Protein AF-A0A662Q0G0-F1 (afdb_monomer_lite)

Sequence (148 aa):
MLLGFPYGEKRLELELEGVEVLEAQEMPVVERVEEELMESLERPISSPSFGKLVKDSRNVLLIVPDNTRAFPARQVIPSLLRKIERENPRAEVRILVATGLHVEVSRRELEEILGKDVVENYEVINHRASDESQILKLGRRTSYGTPI

Radius of gyration: 20.2 Å; chains: 1; bounding box: 45×38×60 Å

Foldseek 3Di:
DWDWDDDPPGTDIDDDPPDDDDDDDDDDDDPQVLVVLVVDQCVDDPDDRPLVVLQPAQEAEAEDEAPVDPDQQCNRVVSVVVVSCVSHVNHQYAYEHCQPQHDWQDLVRCCVRNNPVCSVPHHYHYDDPPPCVNDDFPQDADPVGHTD

Structure (mmCIF, N/CA/C/O backbone):
data_AF-A0A662Q0G0-F1
#
_entry.id   AF-A0A662Q0G0-F1
#
loop_
_atom_site.group_PDB
_atom_site.id
_atom_site.type_symbol
_atom_site.label_atom_id
_atom_site.label_alt_id
_atom_site.label_comp_id
_atom_site.label_asym_id
_atom_site.label_entity_id
_atom_site.label_seq_id
_atom_site.pdbx_PDB_ins_code
_atom_site.Cartn_x
_atom_site.Cartn_y
_atom_site.Cartn_z
_atom_site.occupancy
_atom_site.B_iso_or_equiv
_atom_site.auth_seq_id
_atom_site.auth_comp_id
_atom_site.auth_asym_id
_atom_site.auth_atom_id
_atom_site.pdbx_PDB_model_num
ATOM 1 N N . MET A 1 1 ? 19.240 3.719 -34.572 1.00 87.75 1 MET A N 1
ATOM 2 C CA . MET A 1 1 ? 18.970 4.444 -33.308 1.00 87.75 1 MET A CA 1
ATOM 3 C C . MET A 1 1 ? 19.280 3.521 -32.142 1.00 87.75 1 MET A C 1
ATOM 5 O O . MET A 1 1 ? 18.910 2.356 -32.210 1.00 87.75 1 MET A O 1
ATOM 9 N N . LEU A 1 2 ? 19.974 4.009 -31.113 1.00 92.88 2 LEU A N 1
ATOM 10 C CA . LEU A 1 2 ? 20.259 3.222 -29.912 1.00 92.88 2 LEU A CA 1
ATOM 11 C C . LEU A 1 2 ? 19.097 3.368 -28.920 1.00 92.88 2 LEU A C 1
ATOM 13 O O . LEU A 1 2 ? 18.737 4.490 -28.568 1.00 92.88 2 LEU A O 1
ATOM 17 N N . LEU A 1 3 ? 18.504 2.252 -28.495 1.00 93.94 3 LEU A N 1
ATOM 18 C CA . LEU A 1 3 ? 17.353 2.205 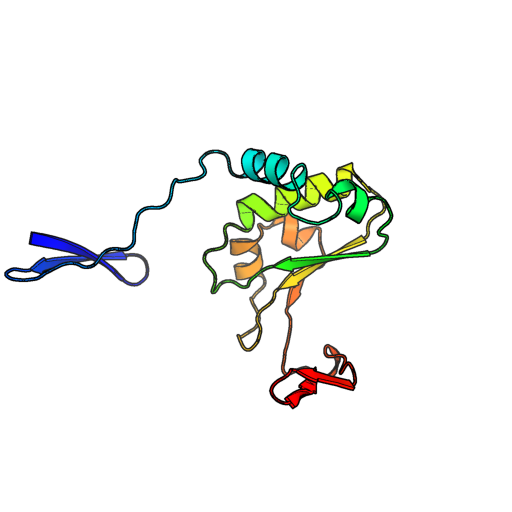-27.589 1.00 93.94 3 LEU A CA 1
ATOM 19 C C . LEU A 1 3 ? 17.656 1.344 -26.363 1.00 93.94 3 LEU A C 1
ATOM 21 O O . LEU A 1 3 ? 18.212 0.256 -26.488 1.00 93.94 3 LEU A O 1
ATOM 25 N N . GLY A 1 4 ? 17.265 1.829 -25.181 1.00 93.50 4 GLY A N 1
ATOM 26 C CA . GLY A 1 4 ? 17.505 1.157 -23.904 1.00 93.50 4 GLY A CA 1
ATOM 27 C C . GLY A 1 4 ? 16.234 0.560 -23.299 1.00 93.50 4 GLY A C 1
ATOM 28 O O . GLY A 1 4 ? 15.336 1.303 -22.905 1.00 93.50 4 GLY A O 1
ATOM 29 N N . PHE A 1 5 ? 16.200 -0.756 -23.108 1.00 93.38 5 PHE A N 1
ATOM 30 C CA . PHE A 1 5 ? 15.050 -1.503 -22.587 1.00 93.38 5 PHE A CA 1
ATOM 31 C C . PHE A 1 5 ? 15.288 -1.980 -21.149 1.00 93.38 5 PHE A C 1
ATOM 33 O O . PHE A 1 5 ? 16.354 -2.537 -20.884 1.00 93.38 5 PHE A O 1
ATOM 40 N N . PRO A 1 6 ? 14.329 -1.819 -20.217 1.00 93.12 6 PRO A N 1
ATOM 41 C CA . PRO A 1 6 ? 14.410 -2.448 -18.899 1.00 93.12 6 PRO A CA 1
ATOM 42 C C . PRO A 1 6 ? 14.509 -3.977 -19.019 1.00 93.12 6 PRO A C 1
ATOM 44 O O . PRO A 1 6 ? 13.717 -4.597 -19.727 1.00 93.12 6 PRO A O 1
ATOM 47 N N . TYR A 1 7 ? 15.470 -4.590 -18.326 1.00 95.19 7 TYR A N 1
ATOM 48 C CA . TYR A 1 7 ? 15.679 -6.038 -18.326 1.00 95.19 7 TYR A CA 1
ATOM 49 C C . TYR A 1 7 ? 16.239 -6.515 -16.981 1.00 95.19 7 TYR A C 1
ATOM 51 O O . TYR A 1 7 ? 17.434 -6.384 -16.695 1.00 95.19 7 TYR A O 1
ATOM 59 N N . GLY A 1 8 ? 15.364 -7.077 -16.143 1.00 92.50 8 GLY A N 1
ATOM 60 C CA . GLY A 1 8 ? 15.696 -7.384 -14.752 1.00 92.50 8 GLY A CA 1
ATOM 61 C C . GLY A 1 8 ? 16.144 -6.118 -14.019 1.00 92.50 8 GLY A C 1
ATOM 62 O O . GLY A 1 8 ? 15.468 -5.097 -14.072 1.00 92.50 8 GLY A O 1
ATOM 63 N N . GLU A 1 9 ? 17.317 -6.170 -13.392 1.00 90.25 9 GLU A N 1
ATOM 64 C CA . GLU A 1 9 ? 17.934 -5.021 -12.707 1.00 90.25 9 GLU A CA 1
ATOM 65 C C . GLU A 1 9 ? 18.819 -4.158 -13.628 1.00 90.25 9 GLU A C 1
ATOM 67 O O . GLU A 1 9 ? 19.518 -3.256 -13.168 1.00 90.25 9 GLU A O 1
ATOM 72 N N . LYS A 1 10 ? 18.848 -4.447 -14.934 1.00 95.50 10 LYS A N 1
ATOM 73 C CA . LYS A 1 10 ? 19.711 -3.774 -15.915 1.00 95.50 10 LYS A CA 1
ATOM 74 C C . LYS A 1 10 ? 18.886 -3.140 -17.030 1.00 95.50 10 LYS A C 1
ATOM 76 O O . LYS A 1 10 ? 17.665 -3.276 -17.096 1.00 95.50 10 LYS A O 1
ATOM 81 N N . ARG A 1 11 ? 19.580 -2.457 -17.940 1.00 96.31 11 ARG A N 1
ATOM 82 C CA . ARG A 1 11 ? 19.038 -2.075 -19.243 1.00 96.31 11 ARG A CA 1
ATOM 83 C C . ARG A 1 11 ? 19.800 -2.797 -20.346 1.00 96.31 11 ARG A C 1
ATOM 85 O O . ARG A 1 11 ? 21.016 -2.947 -20.252 1.00 96.31 11 ARG A O 1
ATOM 92 N N . LEU A 1 12 ? 19.079 -3.260 -21.359 1.00 96.44 12 LEU A N 1
ATOM 93 C CA . LEU A 1 12 ? 19.655 -3.753 -22.605 1.00 96.44 12 LEU A CA 1
ATOM 94 C C . LEU A 1 12 ? 19.634 -2.625 -23.624 1.00 96.44 12 LEU A C 1
ATOM 96 O O . LEU A 1 12 ? 18.585 -2.029 -23.855 1.00 96.44 12 LEU A O 1
ATOM 100 N N . GLU A 1 13 ? 20.778 -2.352 -24.231 1.00 96.81 13 GLU A N 1
ATOM 101 C CA . GLU A 1 13 ? 20.900 -1.366 -25.297 1.00 96.81 13 GLU A CA 1
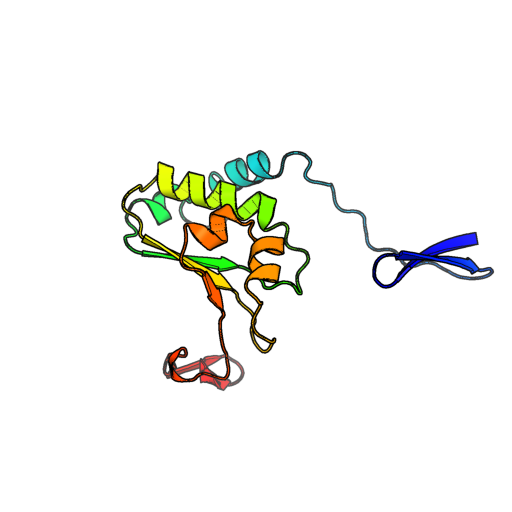ATOM 102 C C . GLU A 1 13 ? 20.925 -2.087 -26.644 1.00 96.81 13 GLU A C 1
ATOM 104 O O . GLU A 1 13 ? 21.702 -3.023 -26.839 1.00 96.81 13 GLU A O 1
ATOM 109 N N . LEU A 1 14 ? 20.045 -1.681 -27.557 1.00 95.44 14 LEU A N 1
ATOM 110 C CA . LEU A 1 14 ? 19.916 -2.261 -28.891 1.00 95.44 14 LEU A CA 1
ATOM 111 C C . LEU A 1 14 ? 19.986 -1.158 -29.939 1.00 95.44 14 LEU A C 1
ATOM 113 O O . LEU A 1 14 ? 19.304 -0.139 -29.830 1.00 95.44 14 LEU A O 1
ATOM 117 N N . GLU A 1 15 ? 20.786 -1.380 -30.975 1.00 96.06 15 GLU A N 1
ATOM 118 C CA . GLU A 1 15 ? 20.810 -0.524 -32.153 1.00 96.06 15 GLU A CA 1
ATOM 119 C C . GLU A 1 15 ? 19.805 -1.050 -33.181 1.00 96.06 15 GLU A C 1
ATOM 121 O O . GLU A 1 15 ? 19.934 -2.169 -33.674 1.00 96.06 15 GLU A O 1
ATOM 126 N N . LEU A 1 16 ? 18.768 -0.258 -33.461 1.00 94.88 16 LEU A N 1
ATOM 127 C CA . LEU A 1 16 ? 17.669 -0.623 -34.358 1.00 94.88 16 LEU A CA 1
ATOM 128 C C . LEU A 1 16 ? 17.522 0.399 -35.489 1.00 94.88 16 LEU A C 1
ATOM 130 O O . LEU A 1 16 ? 17.687 1.603 -35.281 1.00 94.88 16 LEU A O 1
ATOM 134 N N . GLU A 1 17 ? 17.172 -0.066 -36.684 1.00 95.44 17 GLU A N 1
ATOM 135 C CA . GLU A 1 17 ? 16.921 0.769 -37.864 1.00 95.44 17 GLU A CA 1
ATOM 136 C C . GLU A 1 17 ? 15.541 0.466 -38.455 1.00 95.44 17 GLU A C 1
ATOM 138 O O . GLU A 1 17 ? 15.060 -0.662 -38.374 1.00 95.44 17 GLU A O 1
ATOM 143 N N . GLY A 1 18 ? 14.896 1.475 -39.051 1.00 94.50 18 GLY A N 1
ATOM 144 C CA . GLY A 1 18 ? 13.599 1.310 -39.720 1.00 94.50 18 GLY A CA 1
ATOM 145 C C . GLY A 1 18 ? 12.418 1.015 -38.786 1.00 94.50 18 GLY A C 1
ATOM 146 O O . GLY A 1 18 ? 11.434 0.430 -39.231 1.00 94.50 18 GLY A O 1
ATOM 147 N N . VAL A 1 19 ? 12.512 1.395 -37.508 1.00 94.06 19 VAL A N 1
ATOM 148 C CA . VAL A 1 19 ? 11.471 1.161 -36.494 1.00 94.06 19 VAL A CA 1
ATOM 149 C C . VAL A 1 19 ? 10.781 2.456 -36.072 1.00 94.06 19 VAL A C 1
ATOM 151 O O . VAL A 1 19 ? 11.390 3.525 -36.074 1.00 94.06 19 VAL A O 1
ATOM 154 N N . GLU A 1 20 ? 9.519 2.340 -35.666 1.00 94.12 20 GLU A N 1
ATOM 155 C CA . GLU A 1 20 ? 8.763 3.387 -34.978 1.00 94.12 20 GLU A CA 1
ATOM 156 C C . GLU A 1 20 ? 8.665 3.031 -33.488 1.00 94.12 20 GLU A C 1
ATOM 158 O O . GLU A 1 20 ? 8.406 1.877 -33.138 1.00 94.12 20 GLU A O 1
ATOM 163 N N . VAL A 1 21 ? 8.903 4.006 -32.608 1.00 92.25 21 VAL A N 1
ATOM 164 C CA . VAL A 1 21 ? 8.888 3.807 -31.153 1.00 92.25 21 VAL A CA 1
ATOM 165 C C . VAL A 1 21 ? 7.612 4.408 -30.581 1.00 92.25 21 VAL A C 1
ATOM 167 O O . VAL A 1 21 ? 7.330 5.585 -30.788 1.00 92.25 21 VAL A O 1
ATOM 170 N N . LEU A 1 22 ? 6.853 3.598 -29.844 1.00 93.69 22 LEU A N 1
ATOM 171 C CA . LEU A 1 22 ? 5.684 4.046 -29.094 1.00 93.69 22 LEU A CA 1
ATOM 172 C C . LEU A 1 22 ? 6.069 4.198 -27.623 1.00 93.69 22 LEU A C 1
ATOM 174 O O . LEU A 1 22 ? 6.392 3.210 -26.962 1.00 93.69 22 LEU A O 1
ATOM 178 N N . GLU A 1 23 ? 6.016 5.425 -27.112 1.00 90.62 23 GLU A N 1
ATOM 179 C CA . GLU A 1 23 ? 6.349 5.742 -25.723 1.00 90.62 23 GLU A CA 1
ATOM 180 C C . GLU A 1 23 ? 5.116 6.223 -24.959 1.00 90.62 23 GLU A C 1
ATOM 182 O O . GLU A 1 23 ? 4.188 6.812 -25.520 1.00 90.62 23 GLU A O 1
ATOM 187 N N . ALA A 1 24 ? 5.097 5.947 -23.656 1.00 91.62 24 ALA A N 1
ATOM 188 C CA . ALA A 1 24 ? 4.087 6.512 -22.778 1.00 91.62 24 ALA A CA 1
ATOM 189 C C . ALA A 1 24 ? 4.308 8.023 -22.641 1.00 91.62 24 ALA A C 1
ATOM 191 O O . ALA A 1 24 ? 5.442 8.495 -22.627 1.00 91.62 24 ALA A O 1
ATOM 192 N N . GLN A 1 25 ? 3.219 8.774 -22.488 1.00 93.31 25 GLN A N 1
ATOM 193 C CA . GLN A 1 25 ? 3.315 10.194 -22.176 1.00 93.31 25 GLN A CA 1
ATOM 194 C C . GLN A 1 25 ? 4.017 10.386 -20.825 1.00 93.31 25 GLN A C 1
ATOM 196 O O . GLN A 1 25 ? 3.643 9.755 -19.833 1.00 93.31 25 GLN A O 1
ATOM 201 N N . GLU A 1 26 ? 5.005 11.280 -20.784 1.00 90.62 26 GLU A N 1
ATOM 202 C CA . GLU A 1 26 ? 5.672 11.646 -19.539 1.00 90.62 26 GLU A CA 1
ATOM 203 C C . GLU A 1 26 ? 4.686 12.287 -18.556 1.00 90.62 26 GLU A C 1
ATOM 205 O O . GLU A 1 26 ? 3.870 13.142 -18.916 1.00 90.62 26 GLU A O 1
ATOM 210 N N . MET A 1 27 ? 4.778 11.867 -17.296 1.00 89.38 27 MET A N 1
ATOM 211 C CA . MET A 1 27 ? 4.020 12.448 -16.195 1.00 89.38 27 MET A CA 1
ATOM 212 C C . MET A 1 27 ? 4.941 13.341 -15.361 1.00 89.38 27 MET A C 1
ATOM 214 O O . MET A 1 27 ? 6.087 12.954 -15.118 1.00 89.38 27 MET A O 1
ATOM 218 N N . PRO A 1 28 ? 4.463 14.508 -14.888 1.00 90.62 28 PRO A N 1
ATOM 219 C CA . PRO A 1 28 ? 5.233 15.345 -13.979 1.00 90.62 28 PRO A CA 1
ATOM 220 C C . PRO A 1 28 ? 5.667 14.558 -12.741 1.00 90.62 28 PRO A C 1
ATOM 222 O O . PRO A 1 28 ? 4.862 13.864 -12.116 1.00 90.62 28 PRO A O 1
ATOM 225 N N . VAL A 1 29 ? 6.943 14.677 -12.385 1.00 90.94 29 VAL A N 1
ATOM 226 C CA . VAL A 1 29 ? 7.498 14.036 -11.192 1.00 90.94 29 VAL A CA 1
ATOM 227 C C . VAL A 1 29 ? 7.137 14.860 -9.959 1.00 90.94 29 VAL A C 1
ATOM 229 O O . VAL A 1 29 ? 7.287 16.081 -9.945 1.00 90.94 29 VAL A O 1
ATOM 232 N N . VAL A 1 30 ? 6.684 14.186 -8.902 1.00 92.50 30 VAL A N 1
ATOM 233 C CA . VAL A 1 30 ? 6.472 14.806 -7.590 1.00 92.50 30 VAL A CA 1
ATOM 234 C C . VAL A 1 30 ? 7.795 14.796 -6.823 1.00 92.50 30 VAL A C 1
ATOM 236 O O . VAL A 1 30 ? 8.187 13.781 -6.256 1.00 92.50 30 VAL A O 1
ATOM 239 N N . GLU A 1 31 ? 8.483 15.937 -6.804 1.00 91.94 31 GLU A N 1
ATOM 240 C CA . GLU A 1 31 ? 9.778 16.119 -6.125 1.00 91.94 31 GLU A CA 1
ATOM 241 C C . GLU A 1 31 ? 9.661 15.993 -4.593 1.00 91.94 31 GLU A C 1
ATOM 243 O O . GLU A 1 31 ? 10.496 15.374 -3.934 1.00 91.94 31 GLU A O 1
ATOM 248 N N . ARG A 1 32 ? 8.601 16.572 -4.007 1.00 93.94 32 ARG A N 1
ATOM 249 C CA . ARG A 1 32 ? 8.381 16.654 -2.550 1.00 93.94 32 ARG A CA 1
ATOM 250 C C . ARG A 1 32 ? 7.167 15.824 -2.142 1.00 93.94 32 ARG A C 1
ATOM 252 O O . ARG A 1 32 ? 6.135 16.360 -1.753 1.00 93.94 32 ARG A O 1
ATOM 259 N N . VAL A 1 33 ? 7.307 14.500 -2.240 1.00 92.50 33 VAL A N 1
ATOM 260 C CA . VAL A 1 33 ? 6.220 13.524 -2.016 1.00 92.50 33 VAL A CA 1
ATOM 261 C C . VAL A 1 33 ? 5.490 13.733 -0.687 1.00 92.50 33 VAL A C 1
ATOM 263 O O . VAL A 1 33 ? 4.265 13.671 -0.653 1.00 92.50 33 VAL A O 1
ATOM 266 N N . GLU A 1 34 ? 6.216 13.995 0.404 1.00 93.75 34 GLU A N 1
ATOM 267 C CA . GLU A 1 34 ? 5.595 14.201 1.718 1.00 93.75 34 GLU A CA 1
ATOM 268 C C . GLU A 1 34 ? 4.708 15.453 1.755 1.00 93.75 34 GLU A C 1
ATOM 270 O O . GLU A 1 34 ? 3.600 15.395 2.282 1.00 93.75 34 GLU A O 1
ATOM 275 N N . GLU A 1 35 ? 5.152 16.567 1.175 1.00 95.06 35 GLU A N 1
ATOM 276 C CA . GLU A 1 35 ? 4.367 17.807 1.145 1.00 95.06 35 GLU A CA 1
ATOM 277 C C . GLU A 1 35 ? 3.138 17.678 0.262 1.00 95.06 35 GLU A C 1
ATOM 279 O O . GLU A 1 35 ? 2.038 17.978 0.721 1.00 95.06 35 GLU A O 1
ATOM 284 N N . GLU A 1 36 ? 3.308 17.140 -0.946 1.00 95.25 36 GLU A N 1
ATOM 285 C CA . GLU A 1 36 ? 2.197 16.893 -1.866 1.00 95.25 36 GLU A CA 1
ATOM 286 C C . GLU A 1 36 ? 1.146 15.969 -1.229 1.00 95.25 36 GLU A C 1
ATOM 288 O O . GLU A 1 36 ? -0.059 16.209 -1.332 1.00 95.25 36 GLU A O 1
ATOM 293 N N . LEU A 1 37 ? 1.593 14.941 -0.495 1.00 94.50 37 LEU A N 1
ATOM 294 C CA . LEU A 1 37 ? 0.713 14.063 0.271 1.00 94.50 37 LEU A CA 1
ATOM 295 C C . LEU A 1 37 ? -0.046 14.837 1.356 1.00 94.50 37 LEU A C 1
ATOM 297 O O . LEU A 1 37 ? -1.263 14.692 1.464 1.00 94.50 37 LEU A O 1
ATOM 301 N N . MET A 1 38 ? 0.642 15.641 2.173 1.00 94.44 38 MET A N 1
ATOM 302 C CA . MET A 1 38 ? -0.006 16.410 3.242 1.00 94.44 38 MET A CA 1
ATOM 303 C C . MET A 1 38 ? -1.032 17.402 2.681 1.00 94.44 38 MET A C 1
ATOM 305 O O . MET A 1 38 ? -2.144 17.473 3.203 1.00 94.44 38 MET A O 1
ATOM 309 N N . GLU A 1 39 ? -0.692 18.123 1.610 1.00 94.00 39 GLU A N 1
ATOM 310 C CA . GLU A 1 39 ? -1.601 19.058 0.938 1.00 94.00 39 GLU A CA 1
ATOM 311 C C . GLU A 1 39 ? -2.821 18.342 0.349 1.00 94.00 39 GLU A C 1
ATOM 313 O O . GLU A 1 39 ? -3.957 18.793 0.531 1.00 94.00 39 GLU A O 1
ATOM 318 N N . SER A 1 40 ? -2.606 17.187 -0.285 1.00 93.62 40 SER A N 1
ATOM 319 C CA . SER A 1 40 ? -3.677 16.362 -0.850 1.00 93.62 40 SER A CA 1
ATOM 320 C C . SER A 1 40 ? -4.657 15.865 0.217 1.00 93.62 40 SER A C 1
ATOM 322 O O . SER A 1 40 ? -5.869 15.867 0.001 1.00 93.62 40 SER A O 1
ATOM 324 N N . LEU A 1 41 ? -4.166 15.484 1.402 1.00 92.94 41 LEU A N 1
ATOM 325 C CA . LEU A 1 41 ? -5.008 15.011 2.510 1.00 92.94 41 LEU A CA 1
ATOM 326 C C . LEU A 1 41 ? -5.881 16.118 3.130 1.00 92.94 41 LEU A C 1
ATOM 328 O O . LEU A 1 41 ? -6.934 15.818 3.703 1.00 92.94 41 LEU A O 1
ATOM 332 N N . GLU A 1 42 ? -5.476 17.385 3.003 1.00 90.88 42 GLU A N 1
ATOM 333 C CA . GLU A 1 42 ? -6.270 18.553 3.419 1.00 90.88 42 GLU A CA 1
ATOM 334 C C . GLU A 1 42 ? -7.265 19.017 2.342 1.00 90.88 42 GLU A C 1
ATOM 336 O O . GLU A 1 42 ? -8.183 19.790 2.630 1.00 90.88 42 GLU A O 1
ATOM 341 N N . ARG A 1 43 ? -7.127 18.522 1.106 1.00 93.94 43 ARG A N 1
ATOM 342 C CA . ARG A 1 43 ? -7.980 18.854 -0.045 1.00 93.94 43 ARG A CA 1
ATOM 343 C C . ARG A 1 43 ? -8.694 17.610 -0.596 1.00 93.94 43 ARG A C 1
ATOM 345 O O . ARG A 1 43 ? -8.499 17.253 -1.758 1.00 93.94 43 ARG A O 1
ATOM 352 N N . PRO A 1 44 ? -9.543 16.941 0.210 1.00 93.94 44 PRO A N 1
ATOM 353 C CA . PRO A 1 44 ? -10.212 15.715 -0.206 1.00 93.94 44 PRO A CA 1
ATOM 354 C C . PRO A 1 44 ? -11.164 15.949 -1.385 1.00 93.94 44 PRO A C 1
ATOM 356 O O . PRO A 1 44 ? -11.880 16.952 -1.450 1.00 93.94 44 PRO A O 1
ATOM 359 N N . ILE A 1 45 ? -11.244 14.965 -2.280 1.00 96.50 45 ILE A N 1
ATOM 360 C CA . ILE A 1 45 ? -12.227 14.943 -3.365 1.00 96.50 45 ILE A CA 1
ATOM 361 C C . ILE A 1 45 ? -13.471 14.203 -2.871 1.00 96.50 45 ILE A C 1
ATOM 363 O O . ILE A 1 45 ? -13.425 13.003 -2.609 1.00 96.50 45 ILE A O 1
ATOM 367 N N . SER A 1 46 ? -14.590 14.922 -2.753 1.00 95.31 46 SER A N 1
ATOM 368 C CA . SER A 1 46 ? -15.913 14.358 -2.431 1.00 95.31 46 SER A CA 1
ATOM 369 C C . SER A 1 46 ? -15.969 13.497 -1.156 1.00 95.31 46 SER A C 1
ATOM 371 O O . SER A 1 46 ? -16.806 12.602 -1.048 1.00 95.31 46 SER A O 1
ATOM 373 N N . SER A 1 47 ? -15.114 13.774 -0.169 1.00 92.06 47 SER A N 1
ATOM 374 C CA . SER A 1 47 ? -15.074 13.062 1.113 1.00 92.06 47 SER A CA 1
ATOM 375 C C . SER A 1 47 ? -14.752 14.008 2.283 1.00 92.06 47 SER A C 1
ATOM 377 O O . SER A 1 47 ? -14.347 15.155 2.065 1.00 92.06 47 SER A O 1
ATOM 379 N N . PRO A 1 48 ? -14.973 13.586 3.544 1.00 90.25 48 PRO A N 1
ATOM 380 C CA . PRO A 1 48 ? -14.496 14.332 4.705 1.00 90.25 48 PRO A CA 1
ATOM 381 C C . PRO A 1 48 ? -12.969 14.476 4.700 1.00 90.25 48 PRO A C 1
ATOM 383 O O . PRO A 1 48 ? -12.262 13.618 4.176 1.00 90.25 48 PRO A O 1
ATOM 386 N N . SER A 1 49 ? -12.454 15.533 5.335 1.00 90.00 49 SER A N 1
ATOM 387 C CA . SER A 1 49 ? -11.007 15.692 5.510 1.00 90.00 49 SER A CA 1
ATOM 388 C C . SER A 1 49 ? -10.412 14.535 6.306 1.00 90.00 49 SER A C 1
ATOM 390 O O . SER A 1 49 ? -11.078 13.953 7.169 1.00 90.00 49 SER A O 1
ATOM 392 N N . PHE A 1 50 ? -9.136 14.242 6.053 1.00 92.44 50 PHE A N 1
ATOM 393 C CA . PHE A 1 50 ? -8.431 13.146 6.711 1.00 92.44 50 PHE A CA 1
ATOM 394 C C . PHE A 1 50 ? -8.547 13.210 8.241 1.00 92.44 50 PHE A C 1
ATOM 396 O O . PHE A 1 50 ? -8.957 12.237 8.873 1.00 92.44 50 PHE A O 1
ATOM 403 N N . GLY A 1 51 ? -8.340 14.394 8.826 1.00 89.81 51 GLY A N 1
ATOM 404 C CA . GLY A 1 51 ? -8.462 14.569 10.273 1.00 89.81 51 GLY A CA 1
ATOM 405 C C . GLY A 1 51 ? -9.858 14.353 10.832 1.00 89.81 51 GLY A C 1
ATOM 406 O O . GLY A 1 51 ? -9.987 13.893 11.963 1.00 89.81 51 GLY A O 1
ATOM 407 N N . LYS A 1 52 ? -10.922 14.586 10.053 1.00 89.88 52 LYS A N 1
ATOM 408 C CA . LYS A 1 52 ? -12.277 14.213 10.488 1.00 89.88 52 LYS A CA 1
ATOM 409 C C . LYS A 1 52 ? -12.468 12.698 10.517 1.00 89.88 52 LYS A C 1
ATOM 411 O O . LYS A 1 52 ? -13.146 12.209 11.410 1.00 89.88 52 LYS A O 1
ATOM 416 N N . LEU A 1 53 ? -11.876 11.964 9.573 1.00 90.94 53 LEU A N 1
ATOM 417 C CA . LEU A 1 53 ? -11.962 10.501 9.534 1.00 90.94 53 LEU A CA 1
ATOM 418 C C . LEU A 1 53 ? -11.192 9.858 10.697 1.00 90.94 53 LEU A C 1
ATOM 420 O O . LEU A 1 53 ? -11.670 8.905 11.310 1.00 90.94 53 LEU A O 1
ATOM 424 N N . VAL A 1 54 ? -10.012 10.389 11.021 1.00 93.75 54 VAL A N 1
ATOM 425 C CA .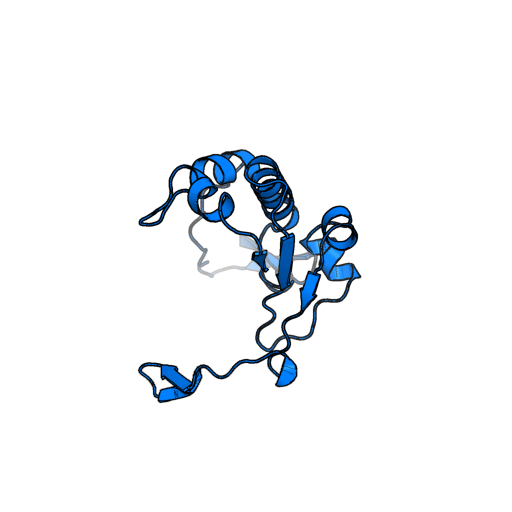 VAL A 1 54 ? -9.116 9.795 12.025 1.00 93.75 54 VAL A CA 1
ATOM 426 C C . VAL A 1 54 ? -9.512 10.144 13.461 1.00 93.75 54 VAL A C 1
ATOM 428 O O . VAL A 1 54 ? -9.408 9.290 14.343 1.00 93.75 54 VAL A O 1
ATOM 431 N N . LYS A 1 55 ? -9.990 11.369 13.713 1.00 91.75 55 LYS A N 1
ATOM 432 C CA . LYS A 1 55 ? -10.214 11.897 15.070 1.00 91.75 55 LYS A CA 1
ATOM 433 C C . LYS A 1 55 ? -11.107 11.020 15.955 1.00 91.75 55 LYS A C 1
ATOM 435 O O . LYS A 1 55 ? -10.810 10.869 17.136 1.00 91.75 55 LYS A O 1
ATOM 440 N N . ASP A 1 56 ? -12.163 10.439 15.390 1.00 87.75 56 ASP A N 1
ATOM 441 C CA . ASP A 1 56 ? -13.140 9.635 16.141 1.00 87.75 56 ASP A CA 1
ATOM 442 C C . ASP A 1 56 ? -12.958 8.118 15.929 1.00 87.75 56 ASP A C 1
ATOM 444 O O . ASP A 1 56 ? -13.721 7.303 16.454 1.00 87.75 56 ASP A O 1
ATOM 448 N N . SER A 1 57 ? -11.930 7.717 15.176 1.00 93.50 57 SER A N 1
ATOM 449 C CA . SER A 1 57 ? -11.655 6.315 14.863 1.00 93.50 57 SER A CA 1
ATOM 450 C C . SER A 1 57 ? -10.814 5.658 15.953 1.00 93.50 57 SER A C 1
ATOM 452 O O . SER A 1 57 ? -9.671 6.038 16.187 1.00 93.50 57 SER A O 1
ATOM 454 N N . ARG A 1 58 ? -11.355 4.620 16.603 1.00 94.75 58 ARG A N 1
ATOM 455 C CA . ARG A 1 58 ? -10.576 3.789 17.538 1.00 94.75 58 ARG A CA 1
ATOM 456 C C . ARG A 1 58 ? -9.621 2.841 16.813 1.00 94.75 58 ARG A C 1
ATOM 458 O O . ARG A 1 58 ? -8.503 2.655 17.265 1.00 94.75 58 ARG A O 1
ATOM 465 N N . ASN A 1 59 ? -10.077 2.244 15.714 1.00 96.56 59 ASN A N 1
ATOM 466 C CA . ASN A 1 59 ? -9.307 1.303 14.906 1.00 96.56 59 ASN A CA 1
ATOM 467 C C . ASN A 1 59 ? -9.128 1.881 13.504 1.00 96.56 59 ASN A C 1
ATOM 469 O O . ASN A 1 59 ? -10.121 2.231 12.864 1.00 96.56 59 ASN A O 1
ATOM 473 N N . VAL A 1 60 ? -7.892 1.930 13.019 1.00 97.06 60 VAL A N 1
ATOM 474 C CA . VAL A 1 60 ? -7.553 2.379 11.666 1.00 97.06 60 VAL A CA 1
ATOM 475 C C . VAL A 1 60 ? -6.840 1.239 10.947 1.00 97.06 60 VAL A C 1
ATOM 477 O O . VAL A 1 60 ? -5.832 0.728 11.425 1.00 97.06 60 VAL A O 1
ATOM 480 N N . LEU A 1 61 ? -7.368 0.832 9.794 1.00 97.50 61 LEU A N 1
ATOM 481 C CA . LEU A 1 61 ? -6.731 -0.157 8.928 1.00 97.50 61 LEU A CA 1
ATOM 482 C C . LEU A 1 61 ? -6.214 0.538 7.670 1.00 97.50 61 LEU A C 1
ATOM 484 O O . LEU A 1 61 ? -7.003 1.069 6.888 1.00 97.50 61 LEU A O 1
ATOM 488 N N . LEU A 1 62 ? -4.900 0.519 7.469 1.00 97.50 62 LEU A N 1
ATOM 489 C CA . LEU A 1 62 ? -4.263 0.993 6.246 1.00 97.50 62 LEU A CA 1
ATOM 490 C C . LEU A 1 62 ? -4.087 -0.172 5.281 1.00 97.50 62 LEU A C 1
ATOM 492 O O . LEU A 1 62 ? -3.336 -1.103 5.558 1.00 97.50 62 LEU A O 1
ATOM 496 N N . ILE A 1 63 ? -4.768 -0.116 4.141 1.00 97.94 63 ILE A N 1
ATOM 497 C CA . ILE A 1 63 ? -4.599 -1.102 3.074 1.00 97.94 63 ILE A CA 1
ATOM 498 C C . ILE A 1 63 ? -3.504 -0.601 2.134 1.00 97.94 63 ILE A C 1
ATOM 500 O O . ILE A 1 63 ? -3.622 0.487 1.571 1.00 97.94 63 ILE A O 1
ATOM 504 N N . VAL A 1 64 ? -2.446 -1.391 1.967 1.00 97.44 64 VAL A N 1
ATOM 505 C CA . VAL A 1 64 ? -1.283 -1.055 1.135 1.00 97.44 64 VAL A CA 1
ATOM 506 C C . VAL A 1 64 ? -1.094 -2.105 0.041 1.00 97.44 64 VAL A C 1
ATOM 508 O O . VAL A 1 64 ? -1.386 -3.279 0.276 1.00 97.44 64 VAL A O 1
ATOM 511 N N . PRO A 1 65 ? -0.639 -1.726 -1.163 1.00 96.88 65 PRO A N 1
ATOM 512 C CA . PRO A 1 65 ? -0.326 -2.705 -2.197 1.00 96.88 65 PRO A CA 1
ATOM 513 C C . PRO A 1 65 ? 0.877 -3.576 -1.801 1.00 96.88 65 PRO A C 1
ATOM 515 O O . PRO A 1 65 ? 1.680 -3.195 -0.949 1.00 96.88 65 PRO A O 1
ATOM 518 N N . ASP A 1 66 ? 0.995 -4.743 -2.432 1.00 96.38 66 ASP A N 1
ATOM 519 C CA . ASP A 1 66 ? 2.138 -5.645 -2.270 1.00 96.38 66 ASP A CA 1
ATOM 520 C C . ASP A 1 66 ? 3.386 -5.193 -3.064 1.00 96.38 66 ASP A C 1
ATOM 522 O O . ASP A 1 66 ? 3.400 -4.149 -3.724 1.00 96.38 66 ASP A O 1
ATOM 526 N N . ASN A 1 67 ? 4.444 -6.007 -3.017 1.00 93.94 67 ASN A N 1
ATOM 527 C CA . ASN A 1 67 ? 5.723 -5.762 -3.693 1.00 93.94 67 ASN A CA 1
ATOM 528 C C . ASN A 1 67 ? 5.658 -5.838 -5.232 1.00 93.94 67 ASN A C 1
ATOM 530 O O . ASN A 1 67 ? 6.643 -5.521 -5.895 1.00 93.94 67 ASN A O 1
ATOM 534 N N . THR A 1 68 ? 4.521 -6.219 -5.823 1.00 93.88 68 THR A N 1
ATOM 535 C CA . THR A 1 68 ? 4.349 -6.264 -7.286 1.00 93.88 68 THR A CA 1
ATOM 536 C C . THR A 1 68 ? 3.933 -4.916 -7.875 1.00 93.88 68 THR A C 1
ATOM 538 O O . THR A 1 68 ? 3.809 -4.769 -9.095 1.00 93.88 68 THR A O 1
ATOM 541 N N . ARG A 1 69 ? 3.696 -3.911 -7.023 1.00 94.31 69 ARG A N 1
ATOM 542 C CA . ARG A 1 69 ? 3.300 -2.561 -7.429 1.00 94.31 69 ARG A CA 1
ATOM 543 C C . ARG A 1 69 ? 4.425 -1.570 -7.185 1.00 94.31 69 ARG A C 1
ATOM 545 O O . ARG A 1 69 ? 5.005 -1.519 -6.109 1.00 94.31 69 ARG A O 1
ATOM 552 N N . ALA A 1 70 ? 4.655 -0.700 -8.166 1.00 90.81 70 ALA A N 1
ATOM 553 C CA . ALA A 1 70 ? 5.593 0.417 -8.071 1.00 90.81 70 ALA A CA 1
ATOM 554 C C . ALA A 1 70 ? 5.020 1.586 -7.238 1.00 90.81 70 ALA A C 1
ATOM 556 O O . ALA A 1 70 ? 5.038 2.739 -7.662 1.00 90.81 70 ALA A O 1
ATOM 557 N N . PHE A 1 71 ? 4.446 1.286 -6.070 1.00 93.62 71 PHE A N 1
ATOM 558 C CA . PHE A 1 71 ? 3.941 2.289 -5.138 1.00 93.62 71 PHE A CA 1
ATOM 559 C C . PHE A 1 71 ? 5.066 2.716 -4.179 1.00 93.62 71 PHE A C 1
ATOM 561 O O . PHE A 1 71 ? 5.687 1.847 -3.563 1.00 93.62 71 PHE A O 1
ATOM 568 N N . PRO A 1 72 ? 5.333 4.025 -3.999 1.00 92.81 72 PRO A N 1
ATOM 569 C CA . PRO A 1 72 ? 6.409 4.518 -3.136 1.00 92.81 72 PRO A CA 1
ATOM 570 C C . PRO A 1 72 ? 6.049 4.438 -1.638 1.00 92.81 72 PRO A C 1
ATOM 572 O O . PRO A 1 72 ? 6.047 5.437 -0.916 1.00 92.81 72 PRO A O 1
ATOM 575 N N . ALA A 1 73 ? 5.750 3.236 -1.140 1.00 94.81 73 ALA A N 1
ATOM 576 C CA . ALA A 1 73 ? 5.275 3.019 0.225 1.00 94.81 73 ALA A CA 1
ATOM 577 C C . ALA A 1 73 ? 6.246 3.545 1.298 1.00 94.81 73 ALA A C 1
ATOM 579 O O . ALA A 1 73 ? 5.796 4.183 2.248 1.00 94.81 73 ALA A O 1
ATOM 580 N N . ARG A 1 74 ? 7.565 3.393 1.112 1.00 92.81 74 ARG A N 1
ATOM 581 C CA . ARG A 1 74 ? 8.591 3.941 2.024 1.00 92.81 74 ARG A CA 1
ATOM 582 C C . ARG A 1 74 ? 8.521 5.459 2.205 1.00 92.81 74 ARG A C 1
ATOM 584 O O . ARG A 1 74 ? 8.932 5.957 3.247 1.00 92.81 74 ARG A O 1
ATOM 591 N N . GLN A 1 75 ? 8.035 6.191 1.203 1.00 92.06 75 GLN A N 1
ATOM 592 C CA . GLN A 1 75 ? 7.890 7.647 1.272 1.00 92.06 75 GLN A CA 1
ATOM 593 C C . GLN A 1 75 ? 6.514 8.046 1.815 1.00 92.06 75 GLN A C 1
ATOM 595 O O . GLN A 1 75 ? 6.403 9.016 2.556 1.00 92.06 75 GLN A O 1
ATOM 600 N N . VAL A 1 76 ? 5.465 7.290 1.475 1.00 96.12 76 VAL A N 1
ATOM 601 C CA . VAL A 1 76 ? 4.075 7.651 1.793 1.00 96.12 76 VAL A CA 1
ATOM 602 C C . VAL A 1 76 ? 3.639 7.162 3.176 1.00 96.12 76 VAL A C 1
ATOM 604 O O . VAL A 1 76 ? 3.064 7.924 3.954 1.00 96.12 76 VAL A O 1
ATOM 607 N N . ILE A 1 77 ? 3.893 5.892 3.496 1.00 97.12 77 ILE A N 1
ATOM 608 C CA . ILE A 1 77 ? 3.316 5.230 4.674 1.00 97.12 77 ILE A CA 1
ATOM 609 C C . ILE A 1 77 ? 3.837 5.826 5.987 1.00 97.12 77 ILE A C 1
ATOM 611 O O . ILE A 1 77 ? 3.001 6.171 6.823 1.00 97.12 77 ILE A O 1
ATOM 615 N N . PRO A 1 78 ? 5.152 6.055 6.186 1.00 95.81 78 PRO A N 1
ATOM 616 C CA . PRO A 1 78 ? 5.635 6.678 7.419 1.00 95.81 78 PRO A CA 1
ATOM 617 C C . PRO A 1 78 ? 5.046 8.075 7.669 1.00 95.81 78 PRO A C 1
ATOM 619 O O . PRO A 1 78 ? 4.679 8.395 8.798 1.00 95.81 78 PRO A O 1
ATOM 622 N N . SER A 1 79 ? 4.913 8.907 6.630 1.00 95.50 79 SER A N 1
ATOM 623 C CA . SER A 1 79 ? 4.318 10.247 6.750 1.00 95.50 79 SER A CA 1
ATOM 624 C C . SER A 1 79 ? 2.827 10.193 7.080 1.00 95.50 79 SER A C 1
ATOM 626 O O . SER A 1 79 ? 2.347 10.970 7.909 1.00 95.50 79 SER A O 1
ATOM 628 N N . LEU A 1 80 ? 2.098 9.246 6.485 1.00 96.31 80 LEU A N 1
ATOM 629 C CA . LEU A 1 80 ? 0.686 9.026 6.784 1.00 96.31 80 LEU A CA 1
ATOM 630 C C . LEU A 1 80 ? 0.477 8.567 8.234 1.00 96.31 80 LEU A C 1
ATOM 632 O O . LEU A 1 80 ? -0.386 9.106 8.926 1.00 96.31 80 LEU A O 1
ATOM 636 N N . LEU A 1 81 ? 1.297 7.626 8.709 1.00 97.06 81 LEU A N 1
ATOM 637 C CA . LEU A 1 81 ? 1.270 7.131 1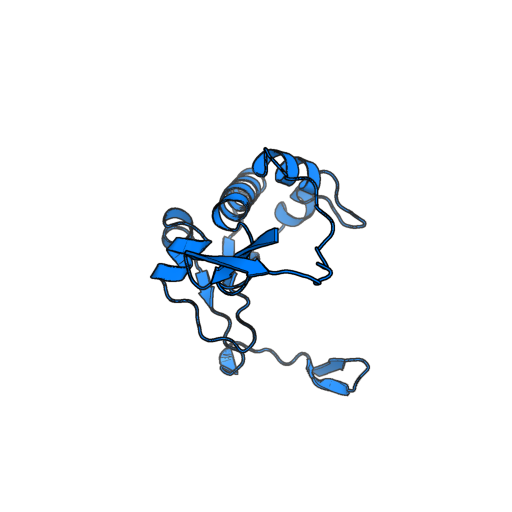0.088 1.00 97.06 81 LEU A CA 1
ATOM 638 C C . LEU A 1 81 ? 1.525 8.258 11.097 1.00 97.06 81 LEU A C 1
ATOM 640 O O . LEU A 1 81 ? 0.713 8.457 12.000 1.00 97.06 81 LEU A O 1
ATOM 644 N N . ARG A 1 82 ? 2.560 9.084 10.878 1.00 95.88 82 ARG A N 1
ATOM 645 C CA . ARG A 1 82 ? 2.832 10.265 11.721 1.00 95.88 82 ARG A CA 1
ATOM 646 C C . ARG A 1 82 ? 1.648 11.233 11.774 1.00 95.88 82 ARG A C 1
ATOM 648 O O 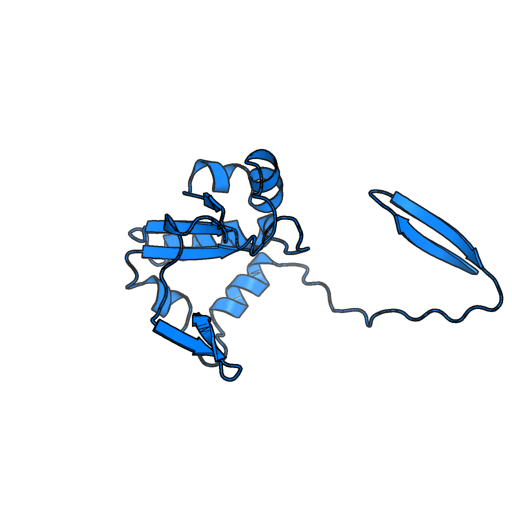. ARG A 1 82 ? 1.362 11.806 12.826 1.00 95.88 82 ARG A O 1
ATOM 655 N N . LYS A 1 83 ? 0.950 11.442 10.650 1.00 95.56 83 LYS A N 1
ATOM 656 C CA . LYS A 1 83 ? -0.245 12.301 10.613 1.00 95.56 83 LYS A CA 1
ATOM 657 C C . LYS A 1 83 ? -1.395 11.699 11.421 1.00 95.56 83 LYS A C 1
ATOM 659 O O . LYS A 1 83 ? -2.025 12.443 12.171 1.00 95.56 83 LYS A O 1
ATOM 664 N N . ILE A 1 84 ? -1.630 10.387 11.315 1.00 96.38 84 ILE A N 1
ATOM 665 C CA . ILE A 1 84 ? -2.650 9.675 12.104 1.00 96.38 84 ILE A CA 1
ATOM 666 C C . ILE A 1 84 ? -2.375 9.832 13.597 1.00 96.38 84 ILE A C 1
ATOM 668 O O . ILE A 1 84 ? -3.255 10.266 14.335 1.00 96.38 84 ILE A O 1
ATOM 672 N N . GLU A 1 85 ? -1.148 9.549 14.034 1.00 95.31 85 GLU A N 1
ATOM 673 C CA . GLU A 1 85 ? -0.753 9.647 15.443 1.00 95.31 85 GLU A CA 1
ATOM 674 C C . GLU A 1 85 ? -0.897 11.066 15.989 1.00 95.31 85 GLU A C 1
ATOM 676 O O . GLU A 1 85 ? -1.368 11.258 17.108 1.00 95.31 85 GLU A O 1
ATOM 681 N N . ARG A 1 86 ? -0.544 12.078 15.188 1.00 94.75 86 ARG A N 1
ATOM 682 C CA . ARG A 1 86 ? -0.702 13.485 15.572 1.00 94.75 86 ARG A CA 1
ATOM 683 C C . ARG A 1 86 ? -2.169 13.877 15.754 1.00 94.75 86 ARG A C 1
ATOM 685 O O . ARG A 1 86 ? -2.479 14.681 16.629 1.00 94.75 86 ARG A O 1
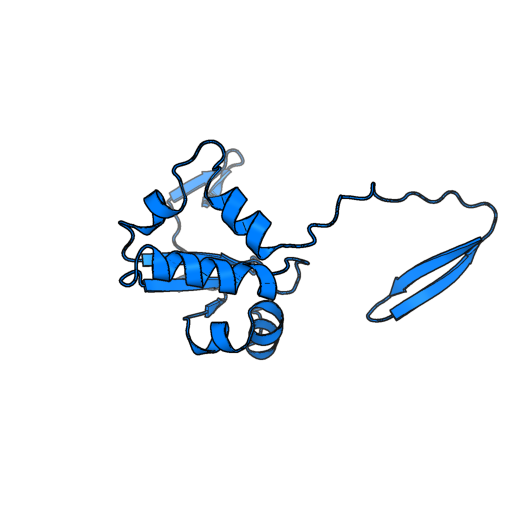ATOM 692 N N . GLU A 1 87 ? -3.060 13.363 14.912 1.00 94.62 87 GLU A N 1
ATOM 693 C CA . GLU A 1 87 ? -4.484 13.717 14.931 1.00 94.62 87 GLU A CA 1
ATOM 694 C C . GLU A 1 87 ? -5.294 12.894 15.934 1.00 94.62 87 GLU A C 1
ATOM 696 O O . GLU A 1 87 ? -6.259 13.401 16.510 1.00 94.62 87 GLU A O 1
ATOM 701 N N . ASN A 1 88 ? -4.889 11.647 16.176 1.00 96.31 88 ASN A N 1
ATOM 702 C CA . ASN A 1 88 ? -5.486 10.774 17.171 1.00 96.31 88 ASN A CA 1
ATOM 703 C C . ASN A 1 88 ? -4.441 9.810 17.770 1.00 96.31 88 ASN A C 1
ATOM 705 O O . ASN A 1 88 ? -4.328 8.665 17.330 1.00 96.31 88 ASN A O 1
ATOM 709 N N . PRO A 1 89 ? -3.744 10.215 18.849 1.00 94.62 89 PRO A N 1
ATOM 710 C CA . PRO A 1 89 ? -2.755 9.370 19.528 1.00 94.62 89 PRO A CA 1
ATOM 711 C C . PRO A 1 89 ? -3.327 8.092 20.161 1.00 94.62 89 PRO A C 1
ATOM 713 O O . PRO A 1 89 ? -2.578 7.261 20.661 1.00 94.62 89 PRO A O 1
ATOM 716 N N . ARG A 1 90 ? -4.660 7.965 20.226 1.00 95.31 90 ARG A N 1
ATOM 717 C CA . ARG A 1 90 ? -5.361 6.801 20.785 1.00 95.31 90 ARG A CA 1
ATOM 718 C C . ARG A 1 90 ? -5.838 5.825 19.708 1.00 95.31 90 ARG A C 1
ATOM 720 O O . ARG A 1 90 ? -6.457 4.824 20.060 1.00 95.31 90 ARG A O 1
ATOM 727 N N . ALA A 1 91 ? -5.606 6.121 18.429 1.00 96.44 91 ALA A N 1
ATOM 728 C CA . ALA A 1 91 ? -5.963 5.227 17.339 1.00 96.44 91 ALA A CA 1
ATOM 729 C C . ALA A 1 91 ? -5.051 3.993 17.332 1.00 96.44 91 ALA A C 1
ATOM 731 O O . ALA A 1 91 ? -3.828 4.105 17.322 1.00 96.44 91 ALA A O 1
ATOM 732 N N . GLU A 1 92 ? -5.655 2.811 17.288 1.00 96.94 92 GLU A N 1
ATOM 733 C CA . GLU A 1 92 ? -4.961 1.548 17.055 1.00 96.94 92 GLU A CA 1
ATOM 734 C C . GLU A 1 92 ? -4.829 1.350 15.539 1.00 96.94 92 GLU A C 1
ATOM 736 O O . GLU A 1 92 ? -5.830 1.155 14.839 1.00 96.94 92 GLU A O 1
ATOM 741 N N . VAL A 1 93 ? -3.603 1.449 15.017 1.00 97.94 93 VAL A N 1
ATOM 742 C CA . VAL A 1 93 ? -3.329 1.370 13.576 1.00 97.94 93 VAL A CA 1
ATOM 743 C C . VAL A 1 93 ? -2.781 -0.003 13.206 1.00 97.94 93 VAL A C 1
ATOM 745 O O . VAL A 1 93 ? -1.815 -0.477 13.800 1.00 97.94 93 VAL A O 1
ATOM 748 N N . ARG A 1 94 ? -3.375 -0.622 12.184 1.00 98.31 94 ARG A N 1
ATOM 749 C CA . ARG A 1 94 ? -2.899 -1.868 11.568 1.00 98.31 94 ARG A CA 1
ATOM 750 C C . ARG A 1 94 ? -2.720 -1.680 10.072 1.00 98.31 94 ARG A C 1
ATOM 752 O O . ARG A 1 94 ? -3.400 -0.853 9.460 1.00 98.31 94 ARG A O 1
ATOM 759 N N . ILE A 1 95 ? -1.829 -2.463 9.480 1.00 98.56 95 ILE A N 1
ATOM 760 C CA . ILE A 1 95 ? -1.520 -2.409 8.052 1.00 98.56 95 ILE A CA 1
ATOM 761 C C . ILE A 1 95 ? -1.901 -3.750 7.427 1.00 98.56 95 ILE A C 1
ATOM 763 O O . ILE A 1 95 ? -1.458 -4.797 7.885 1.00 98.56 95 ILE A O 1
ATOM 767 N N . LEU A 1 96 ? -2.713 -3.722 6.372 1.00 98.38 96 LEU A N 1
ATOM 768 C CA . LEU A 1 96 ? -3.070 -4.893 5.576 1.00 98.38 96 LEU A CA 1
ATOM 769 C C . LEU A 1 96 ? -2.427 -4.785 4.195 1.00 98.38 96 LEU A C 1
ATOM 771 O O . LEU A 1 96 ? -2.735 -3.873 3.428 1.00 98.38 96 LEU A O 1
ATOM 775 N N . VAL A 1 97 ? -1.576 -5.746 3.857 1.00 98.25 97 VAL A N 1
ATOM 776 C CA . VAL A 1 97 ? -0.976 -5.867 2.529 1.00 98.25 97 VAL A CA 1
ATOM 777 C C . VAL A 1 97 ? -1.964 -6.575 1.609 1.00 98.25 97 VAL A C 1
ATOM 779 O O . VAL A 1 97 ? -2.305 -7.741 1.817 1.00 98.25 97 VAL A O 1
ATOM 782 N N . ALA A 1 98 ? -2.445 -5.856 0.598 1.00 97.50 98 ALA A N 1
ATOM 783 C CA . ALA A 1 98 ? -3.433 -6.314 -0.369 1.00 97.50 98 ALA A CA 1
ATOM 784 C C . ALA A 1 98 ? -2.784 -7.138 -1.491 1.00 97.50 98 ALA A C 1
ATOM 786 O O . ALA A 1 98 ? -2.680 -6.692 -2.632 1.00 97.50 98 ALA A O 1
ATOM 787 N N . THR A 1 99 ? -2.378 -8.360 -1.158 1.00 97.06 99 THR A N 1
ATOM 788 C CA . THR A 1 99 ? -1.794 -9.351 -2.084 1.00 97.06 99 THR A CA 1
ATOM 789 C C . THR A 1 99 ? -2.787 -9.860 -3.135 1.00 97.06 99 THR A C 1
ATOM 791 O O . THR A 1 99 ? -2.400 -10.361 -4.188 1.00 97.06 99 THR A O 1
ATOM 794 N N . GLY A 1 100 ? -4.094 -9.765 -2.872 1.00 94.56 100 GLY A N 1
ATOM 795 C CA . GLY A 1 100 ? -5.105 -10.411 -3.706 1.00 94.56 100 GLY A CA 1
ATOM 796 C C . GLY A 1 100 ? -4.856 -11.921 -3.789 1.00 94.56 100 GLY A C 1
ATOM 797 O O . GLY A 1 100 ? -4.958 -12.622 -2.786 1.00 94.56 100 GLY A O 1
ATOM 798 N N . LEU A 1 101 ? -4.533 -12.413 -4.988 1.00 95.31 101 LEU A N 1
ATOM 799 C CA . LEU A 1 101 ? -4.200 -13.823 -5.237 1.00 95.31 101 LEU A CA 1
ATOM 800 C C . LEU A 1 101 ? -2.687 -14.103 -5.244 1.00 95.31 101 LEU A C 1
ATOM 802 O O . LEU A 1 101 ? -2.282 -15.231 -5.522 1.00 95.31 101 LEU A O 1
ATOM 806 N N . HIS A 1 102 ? -1.848 -13.095 -5.007 1.00 96.62 102 HIS A N 1
ATOM 807 C CA . HIS A 1 102 ? -0.402 -13.271 -4.969 1.00 96.62 102 HIS A CA 1
ATOM 808 C C . HIS A 1 102 ? 0.053 -14.000 -3.705 1.00 96.62 102 HIS A C 1
ATOM 810 O O . HIS A 1 102 ? -0.675 -14.119 -2.716 1.00 96.62 102 HIS A O 1
ATOM 816 N N . VAL A 1 103 ? 1.292 -14.487 -3.762 1.00 94.62 103 VAL A N 1
ATOM 817 C CA . VAL A 1 103 ? 1.973 -15.033 -2.592 1.00 94.62 103 VAL A CA 1
ATOM 818 C C . VAL A 1 103 ? 2.158 -13.954 -1.533 1.00 94.62 103 VAL A C 1
ATOM 820 O O . VAL A 1 103 ? 2.240 -12.762 -1.828 1.00 94.62 103 VAL A O 1
ATOM 823 N N . GLU A 1 104 ? 2.224 -14.391 -0.285 1.00 96.69 104 GLU A N 1
ATOM 824 C CA . GLU A 1 104 ? 2.470 -13.497 0.835 1.00 96.69 104 GLU A CA 1
ATOM 825 C C . GLU A 1 104 ? 3.830 -12.822 0.720 1.00 96.69 104 GLU A C 1
ATOM 827 O O . GLU A 1 104 ? 4.830 -13.453 0.369 1.00 96.69 104 GLU A O 1
ATOM 832 N N . VAL A 1 105 ? 3.866 -11.546 1.089 1.00 97.50 105 VAL A N 1
ATOM 833 C CA . VAL A 1 105 ? 5.098 -10.771 1.113 1.00 97.50 105 VAL A CA 1
ATOM 834 C C . VAL A 1 105 ? 5.890 -11.165 2.353 1.00 97.50 105 VAL A C 1
ATOM 836 O O . VAL A 1 105 ? 5.386 -11.092 3.482 1.00 97.50 105 VAL A O 1
ATOM 839 N N . SER A 1 106 ? 7.133 -11.601 2.154 1.00 97.75 106 SER A N 1
ATOM 840 C CA . SER A 1 106 ? 8.004 -11.992 3.259 1.00 97.75 106 SER A CA 1
ATOM 841 C C . SER A 1 106 ? 8.353 -10.791 4.134 1.00 97.75 106 SER A C 1
ATOM 843 O O . SER A 1 106 ? 8.359 -9.650 3.678 1.00 97.75 106 SER A O 1
ATOM 845 N N . ARG A 1 107 ? 8.729 -11.027 5.397 1.00 97.19 107 ARG A N 1
ATOM 846 C CA . ARG A 1 107 ? 9.134 -9.938 6.302 1.00 97.19 107 ARG A CA 1
ATOM 847 C C . ARG A 1 107 ? 10.237 -9.054 5.707 1.00 97.19 107 ARG A C 1
ATOM 849 O O . ARG A 1 107 ? 10.162 -7.840 5.831 1.00 97.19 107 ARG A O 1
ATOM 856 N N . ARG A 1 108 ? 11.228 -9.651 5.037 1.00 97.50 108 ARG A N 1
ATOM 857 C CA . ARG A 1 108 ? 12.318 -8.902 4.394 1.00 97.50 108 ARG A CA 1
ATOM 858 C C . ARG A 1 108 ? 11.785 -7.967 3.308 1.00 97.50 108 ARG A C 1
ATOM 860 O O . ARG A 1 108 ? 12.135 -6.796 3.290 1.00 97.50 108 ARG A O 1
ATOM 867 N N . GLU A 1 109 ? 10.903 -8.464 2.448 1.00 96.69 109 GLU A N 1
ATOM 868 C CA . GLU A 1 109 ? 10.279 -7.653 1.396 1.00 96.69 109 GLU A CA 1
ATOM 869 C C . GLU A 1 109 ? 9.343 -6.584 1.982 1.00 96.69 109 GLU A C 1
ATOM 871 O O . GLU A 1 109 ? 9.280 -5.471 1.468 1.00 96.69 109 GLU A O 1
ATOM 876 N N . LEU A 1 110 ? 8.666 -6.864 3.103 1.00 97.50 110 LEU A N 1
ATOM 877 C CA . LEU A 1 110 ? 7.904 -5.849 3.838 1.00 97.50 110 LEU A CA 1
ATOM 878 C C . LEU A 1 110 ? 8.815 -4.725 4.338 1.00 97.50 110 LEU A C 1
ATOM 880 O O . LEU A 1 110 ? 8.475 -3.554 4.199 1.00 97.50 110 LEU A O 1
ATOM 884 N N . GLU A 1 111 ? 9.985 -5.053 4.884 1.00 97.06 111 GLU A N 1
ATOM 885 C CA . GLU A 1 111 ? 10.975 -4.054 5.299 1.00 97.06 111 GLU A CA 1
ATOM 886 C C . GLU A 1 111 ? 11.518 -3.269 4.089 1.00 97.06 111 GLU A C 1
ATOM 888 O O . GLU A 1 111 ? 11.787 -2.068 4.203 1.00 97.06 111 GLU A O 1
ATOM 893 N N . GLU A 1 112 ? 11.630 -3.903 2.917 1.00 93.81 112 GLU A N 1
ATOM 894 C CA . GLU A 1 112 ? 12.001 -3.271 1.643 1.00 93.81 112 GLU A CA 1
ATOM 895 C C . GLU A 1 112 ? 10.950 -2.271 1.138 1.00 93.81 112 GLU A C 1
ATOM 897 O O . GLU A 1 112 ? 11.328 -1.199 0.665 1.00 93.81 112 GLU A O 1
ATOM 902 N N . ILE A 1 113 ? 9.652 -2.558 1.277 1.00 94.62 113 ILE A N 1
ATOM 903 C CA . ILE A 1 113 ? 8.585 -1.679 0.760 1.00 94.62 113 ILE A CA 1
ATOM 904 C C . ILE A 1 113 ? 8.032 -0.694 1.803 1.00 94.62 113 ILE A C 1
ATOM 906 O O . ILE A 1 113 ? 7.682 0.425 1.441 1.00 94.62 113 ILE A O 1
ATOM 910 N N . LEU A 1 114 ? 7.971 -1.054 3.089 1.00 96.62 114 LEU A N 1
ATOM 911 C CA . LEU A 1 114 ? 7.423 -0.207 4.165 1.00 96.62 114 LEU A CA 1
ATOM 912 C C . LEU A 1 114 ? 8.508 0.493 4.989 1.00 96.62 114 LEU A C 1
ATOM 914 O O . LEU A 1 114 ? 8.260 1.551 5.563 1.00 96.62 114 LEU A O 1
ATOM 918 N N . GLY A 1 115 ? 9.715 -0.074 5.029 1.00 96.69 115 GLY A N 1
ATOM 919 C CA . GLY A 1 115 ? 10.764 0.340 5.956 1.00 96.69 115 GLY A CA 1
ATOM 920 C C . GLY A 1 115 ? 10.723 -0.450 7.264 1.00 96.69 115 GLY A C 1
ATOM 921 O O . GLY A 1 115 ? 9.665 -0.861 7.741 1.00 96.69 115 GLY A O 1
ATOM 922 N N . LYS A 1 116 ? 11.905 -0.659 7.847 1.00 97.25 116 LYS A N 1
ATOM 923 C CA . LYS A 1 116 ? 12.094 -1.477 9.049 1.00 97.25 116 LYS A CA 1
ATOM 924 C C . LYS A 1 116 ? 11.288 -0.961 10.242 1.00 97.25 116 LYS A C 1
ATOM 926 O O . LYS A 1 116 ? 10.573 -1.738 10.864 1.00 97.25 116 LYS A O 1
ATOM 931 N N . ASP A 1 117 ? 11.323 0.347 10.482 1.00 97.50 117 ASP A N 1
ATOM 932 C CA . ASP A 1 117 ? 10.621 0.967 11.609 1.00 97.50 117 ASP A CA 1
ATOM 933 C C . ASP A 1 117 ? 9.109 0.709 11.559 1.00 97.50 117 ASP A C 1
ATOM 935 O O . ASP A 1 117 ? 8.488 0.458 12.588 1.00 97.50 117 ASP A O 1
ATOM 939 N N . VAL A 1 118 ? 8.502 0.712 10.368 1.00 98.06 118 VAL A N 1
ATOM 940 C CA . VAL A 1 118 ? 7.065 0.432 10.224 1.00 98.06 118 VAL A CA 1
ATOM 941 C C . VAL A 1 118 ? 6.761 -1.028 10.564 1.00 98.06 118 VAL A C 1
ATOM 943 O O . VAL A 1 118 ? 5.826 -1.308 11.308 1.00 98.06 118 VAL A O 1
ATOM 946 N N . VAL A 1 119 ? 7.567 -1.964 10.060 1.00 97.94 119 VAL A N 1
ATOM 947 C CA . VAL A 1 119 ? 7.376 -3.409 10.287 1.00 97.94 119 VAL A CA 1
ATOM 948 C C . VAL A 1 119 ? 7.660 -3.816 11.742 1.00 97.94 119 VAL A C 1
ATOM 950 O O . VAL A 1 119 ? 7.167 -4.843 12.208 1.00 97.94 119 VAL A O 1
ATOM 953 N N . GLU A 1 120 ? 8.464 -3.040 12.470 1.00 97.81 120 GLU A N 1
ATOM 954 C CA . GLU A 1 120 ? 8.751 -3.270 13.890 1.00 97.81 120 GLU A CA 1
ATOM 955 C C . GLU A 1 120 ? 7.699 -2.672 14.828 1.00 97.81 120 GLU A C 1
ATOM 957 O O . GLU A 1 120 ? 7.400 -3.283 15.853 1.00 97.81 120 GLU A O 1
ATOM 962 N N . ASN A 1 121 ? 7.132 -1.510 14.489 1.00 97.31 121 ASN A N 1
ATOM 963 C CA . ASN A 1 121 ? 6.252 -0.765 15.397 1.00 97.31 121 ASN A CA 1
ATOM 964 C C . ASN A 1 121 ? 4.751 -0.961 15.135 1.00 97.31 121 ASN A C 1
ATOM 966 O O . ASN A 1 121 ? 3.948 -0.649 16.013 1.00 97.31 121 ASN A O 1
ATOM 970 N N . TYR A 1 122 ? 4.358 -1.488 13.971 1.00 98.00 122 TYR A N 1
ATOM 971 C CA . TYR A 1 122 ? 2.952 -1.717 13.625 1.00 98.00 122 TYR A CA 1
ATOM 972 C C . TYR A 1 122 ? 2.681 -3.180 13.285 1.00 98.00 122 TYR A C 1
ATOM 974 O O . TYR A 1 122 ? 3.531 -3.896 12.755 1.00 98.00 122 TYR A O 1
ATOM 982 N N . GLU A 1 123 ? 1.450 -3.621 13.542 1.00 98.12 123 GLU A N 1
ATOM 983 C CA . GLU A 1 123 ? 0.985 -4.924 13.077 1.00 98.12 123 GLU A CA 1
ATOM 984 C C . GLU A 1 123 ? 0.757 -4.872 11.559 1.00 98.12 123 GLU A C 1
ATOM 986 O O . GLU A 1 123 ? -0.143 -4.179 11.071 1.00 98.12 123 GLU A O 1
ATOM 991 N N . VAL A 1 124 ? 1.584 -5.612 10.817 1.00 98.31 124 VAL A N 1
ATOM 992 C CA . VAL A 1 124 ? 1.484 -5.768 9.362 1.00 98.31 124 VAL A CA 1
ATOM 993 C C . VAL A 1 124 ? 0.971 -7.169 9.039 1.00 98.31 124 VAL A C 1
ATOM 995 O O . VAL A 1 124 ? 1.594 -8.170 9.392 1.00 98.31 124 VAL A O 1
ATOM 998 N N . ILE A 1 125 ? -0.163 -7.235 8.350 1.00 97.69 125 ILE A N 1
ATOM 999 C CA . ILE A 1 125 ? -0.897 -8.462 8.041 1.00 97.69 125 ILE A CA 1
ATOM 1000 C C . ILE A 1 125 ? -0.863 -8.675 6.528 1.00 97.69 125 ILE A C 1
ATOM 1002 O O . ILE A 1 125 ? -1.205 -7.774 5.765 1.00 97.69 125 ILE A O 1
ATOM 1006 N N . ASN A 1 126 ? -0.486 -9.872 6.078 1.00 97.88 126 ASN A N 1
ATOM 1007 C CA . ASN A 1 126 ? -0.690 -10.270 4.686 1.00 97.88 126 ASN A CA 1
ATOM 1008 C C . ASN A 1 126 ? -2.133 -10.736 4.500 1.00 97.88 126 ASN A C 1
ATOM 1010 O O . ASN A 1 126 ? -2.581 -11.639 5.207 1.00 97.88 126 ASN A O 1
ATOM 1014 N N . HIS A 1 127 ? -2.837 -10.173 3.519 1.00 97.94 127 HIS A N 1
ATOM 1015 C CA . HIS A 1 127 ? -4.084 -10.765 3.057 1.00 97.94 127 HIS A CA 1
ATOM 1016 C C . HIS A 1 127 ? -3.825 -12.161 2.470 1.00 97.94 127 HIS A C 1
ATOM 1018 O O . HIS A 1 127 ? -2.823 -12.386 1.786 1.00 97.94 127 HIS A O 1
ATOM 1024 N N . ARG A 1 128 ? -4.742 -13.101 2.715 1.00 96.94 128 ARG A N 1
ATOM 1025 C CA . ARG A 1 128 ? -4.708 -14.443 2.125 1.00 96.94 128 ARG A CA 1
ATOM 1026 C C . ARG A 1 128 ? -6.083 -14.803 1.573 1.00 96.94 128 ARG A C 1
ATOM 1028 O O . ARG A 1 128 ? -6.949 -15.259 2.312 1.00 96.94 128 ARG A O 1
ATOM 1035 N N . ALA A 1 129 ? -6.278 -14.649 0.264 1.00 94.56 129 ALA A N 1
ATOM 1036 C CA . ALA A 1 129 ? -7.569 -14.928 -0.374 1.00 94.56 129 ALA A CA 1
ATOM 1037 C C . ALA A 1 129 ? -8.039 -16.388 -0.219 1.00 94.56 129 ALA A C 1
ATOM 1039 O O . ALA A 1 129 ? -9.237 -16.655 -0.235 1.00 94.56 129 ALA A O 1
ATOM 1040 N N . SER A 1 130 ? -7.106 -17.334 -0.066 1.00 94.31 130 SER A N 1
ATOM 1041 C CA . SER A 1 130 ? -7.405 -18.755 0.151 1.00 94.31 130 SER A CA 1
ATOM 1042 C C . SER A 1 130 ? -7.678 -19.122 1.614 1.00 94.31 130 SER A C 1
ATOM 1044 O O . SER A 1 130 ? -8.075 -20.252 1.888 1.00 94.31 130 SER A O 1
ATOM 1046 N N . ASP A 1 131 ? -7.426 -18.214 2.558 1.00 96.00 131 ASP A N 1
ATOM 1047 C CA . ASP A 1 131 ? -7.669 -18.435 3.982 1.00 96.00 131 ASP A CA 1
ATOM 1048 C C . ASP A 1 131 ? -9.064 -17.924 4.351 1.00 96.00 131 ASP A C 1
ATOM 1050 O O . ASP A 1 131 ? -9.248 -16.767 4.721 1.00 96.00 131 ASP A O 1
ATOM 1054 N N . GLU A 1 132 ? -10.063 -18.803 4.262 1.00 94.06 132 GLU A N 1
ATOM 1055 C CA . GLU A 1 132 ? -11.465 -18.479 4.573 1.00 94.06 132 GLU A CA 1
ATOM 1056 C C . GLU A 1 132 ? -11.659 -17.923 5.999 1.00 94.06 132 GLU A C 1
ATOM 1058 O O . GLU A 1 132 ? -12.649 -17.241 6.246 1.00 94.06 132 GLU A O 1
ATOM 1063 N N . SER A 1 133 ? -10.724 -18.142 6.936 1.00 96.19 133 SER A N 1
ATOM 1064 C CA . SER A 1 133 ? -10.812 -17.548 8.280 1.00 96.19 133 SER A CA 1
ATOM 1065 C C . SER A 1 133 ? -10.593 -16.029 8.291 1.00 96.19 133 SER A C 1
ATOM 1067 O O . SER A 1 133 ? -11.047 -15.349 9.212 1.00 96.19 133 SER A O 1
ATOM 1069 N N . GLN A 1 134 ? -9.951 -15.484 7.252 1.00 94.56 134 GLN A N 1
ATOM 1070 C CA . GLN A 1 134 ? -9.742 -14.046 7.057 1.00 94.56 134 GLN A CA 1
ATOM 1071 C C . GLN A 1 134 ? -10.850 -13.387 6.226 1.00 94.56 134 GLN A C 1
ATOM 1073 O O . GLN A 1 134 ? -10.855 -12.164 6.071 1.00 94.56 134 GLN A O 1
ATOM 1078 N N . ILE A 1 135 ? -11.774 -14.173 5.664 1.00 95.06 135 ILE A N 1
ATOM 1079 C CA . ILE A 1 135 ? -12.752 -13.697 4.685 1.00 95.06 135 ILE A CA 1
ATOM 1080 C C . ILE A 1 135 ? -14.154 -13.709 5.287 1.00 95.06 135 ILE A C 1
ATOM 1082 O O . ILE A 1 135 ? -14.707 -14.750 5.635 1.00 95.06 135 ILE A O 1
ATOM 1086 N N . LEU A 1 136 ? -14.775 -12.532 5.343 1.00 95.31 136 LEU A N 1
ATOM 1087 C CA . LEU A 1 136 ? -16.188 -12.403 5.677 1.00 95.31 136 LEU A CA 1
ATOM 1088 C C . LEU A 1 136 ? -17.014 -12.287 4.394 1.00 95.31 136 LEU A C 1
ATOM 1090 O O . LEU A 1 136 ? -16.930 -11.280 3.697 1.00 95.31 136 LEU A O 1
ATOM 1094 N N . LYS A 1 137 ? -17.865 -13.281 4.128 1.00 93.44 137 LYS A N 1
ATOM 1095 C CA . LYS A 1 137 ? -18.849 -13.226 3.035 1.00 93.44 137 LYS A CA 1
ATOM 1096 C C . LYS A 1 137 ? -19.973 -12.271 3.428 1.00 93.44 137 LYS A C 1
ATOM 1098 O O . LYS A 1 137 ? -20.686 -12.524 4.399 1.00 93.44 137 LYS A O 1
ATOM 1103 N N . LEU A 1 138 ? -20.165 -11.192 2.671 1.00 95.69 138 LEU A N 1
ATOM 1104 C CA . LEU A 1 138 ? -21.166 -10.160 2.977 1.00 95.69 138 LEU A CA 1
ATOM 1105 C C . LEU A 1 138 ? -22.593 -10.562 2.578 1.00 95.69 138 LEU A C 1
ATOM 1107 O O . LEU A 1 138 ? -23.540 -9.817 2.840 1.00 95.69 138 LEU A O 1
ATOM 1111 N N . GLY A 1 139 ? -22.757 -11.712 1.916 1.00 95.31 139 GLY A N 1
ATOM 1112 C CA . GLY A 1 139 ? -24.048 -12.173 1.401 1.00 95.31 139 GLY A CA 1
ATOM 1113 C C . GLY A 1 139 ? -24.564 -11.296 0.259 1.00 95.31 139 GLY A C 1
ATOM 1114 O O . GLY A 1 139 ? -25.763 -11.279 -0.022 1.00 95.31 139 GLY A O 1
ATOM 1115 N N . ARG A 1 140 ? -23.669 -10.541 -0.387 1.00 96.88 140 ARG A N 1
ATOM 1116 C CA . ARG A 1 140 ? -23.986 -9.642 -1.499 1.00 96.88 140 ARG A CA 1
ATOM 1117 C C . ARG A 1 140 ? -23.422 -10.206 -2.794 1.00 96.88 140 ARG A C 1
ATOM 1119 O O . ARG A 1 140 ? -22.636 -11.151 -2.800 1.00 96.88 140 ARG A O 1
ATOM 1126 N N . ARG A 1 141 ? -23.860 -9.634 -3.912 1.00 97.25 141 ARG A N 1
ATOM 1127 C CA . ARG A 1 141 ? -23.325 -9.944 -5.236 1.00 97.25 141 ARG A CA 1
ATOM 1128 C C . ARG A 1 141 ? -22.991 -8.657 -5.970 1.00 97.25 141 ARG A C 1
ATOM 1130 O O . ARG A 1 141 ? -23.673 -7.648 -5.791 1.00 97.25 141 ARG A O 1
ATOM 1137 N N . THR A 1 142 ? -21.954 -8.703 -6.796 1.00 96.75 142 THR A N 1
ATOM 1138 C CA . THR A 1 142 ? -21.678 -7.661 -7.790 1.00 96.75 142 THR A CA 1
ATOM 1139 C C . THR A 1 142 ? -22.807 -7.611 -8.827 1.00 96.75 142 THR A C 1
ATOM 1141 O O . THR A 1 142 ? -23.627 -8.528 -8.920 1.00 96.75 142 THR A O 1
ATOM 1144 N N . SER A 1 143 ? -22.826 -6.575 -9.669 1.00 97.19 143 SER A N 1
ATOM 1145 C CA . SER A 1 143 ? -23.752 -6.479 -10.810 1.00 97.19 143 SER A CA 1
ATOM 1146 C C . SER A 1 143 ? -23.620 -7.633 -11.815 1.00 97.19 143 SER A C 1
ATOM 1148 O O . SER A 1 143 ? -24.577 -7.935 -12.519 1.00 97.19 143 SER A O 1
ATOM 1150 N N . TYR A 1 144 ? -22.466 -8.306 -11.848 1.00 96.38 144 TYR A N 1
ATOM 1151 C CA . TYR A 1 144 ? -22.202 -9.491 -12.673 1.00 96.38 144 TYR A CA 1
ATOM 1152 C C . TYR A 1 144 ? -22.504 -10.817 -11.948 1.00 96.38 144 TYR A C 1
ATOM 1154 O O . TYR A 1 144 ? -22.270 -11.891 -12.494 1.00 96.38 144 TYR A O 1
ATOM 1162 N N . GLY A 1 145 ? -23.021 -10.765 -10.716 1.00 96.38 145 GLY A N 1
ATOM 1163 C CA . GLY A 1 145 ? -23.429 -11.943 -9.949 1.00 96.38 145 GLY A CA 1
ATOM 1164 C C . GLY A 1 145 ? -22.332 -12.589 -9.094 1.00 96.38 145 GLY A C 1
ATOM 1165 O O . GLY A 1 145 ? -22.618 -13.583 -8.422 1.00 96.38 145 GLY A O 1
ATOM 1166 N N . THR A 1 146 ? -21.115 -12.039 -9.056 1.00 95.44 146 THR A N 1
ATOM 1167 C CA . THR A 1 146 ? -20.003 -12.555 -8.236 1.00 95.44 146 THR A CA 1
ATOM 1168 C C . THR A 1 146 ? -20.261 -12.297 -6.747 1.00 95.44 146 THR A C 1
ATOM 1170 O O . THR A 1 146 ? -20.573 -11.156 -6.406 1.00 95.44 146 THR A O 1
ATOM 1173 N N . PRO A 1 147 ? -20.149 -13.298 -5.852 1.00 94.31 147 PRO A N 1
ATOM 1174 C CA . PRO A 1 147 ? -20.289 -13.089 -4.409 1.00 94.31 147 PRO A CA 1
ATOM 1175 C C . PRO A 1 147 ? -19.269 -12.094 -3.839 1.00 94.31 147 PRO A C 1
ATOM 1177 O O . PRO A 1 147 ? -18.124 -12.063 -4.288 1.00 94.31 147 PRO A O 1
ATOM 1180 N N . ILE A 1 148 ? -19.705 -11.321 -2.841 1.00 92.81 148 ILE A N 1
ATOM 1181 C CA . ILE A 1 148 ? -18.896 -10.432 -1.992 1.00 92.81 148 ILE A CA 1
ATOM 1182 C C . ILE A 1 148 ? -19.152 -10.831 -0.541 1.00 92.81 148 ILE A C 1
ATOM 1184 O O . ILE A 1 148 ? -20.343 -11.027 -0.188 1.00 92.81 148 ILE A O 1
#

pLDDT: mean 94.92, std 2.38, range [87.75, 98.56]

Secondary structure (DSSP, 8-state):
-EEEEEETTEEEEEE--S-----PPPPPP-S-HHHHHHHHHHS-SSS--HHHHHHT-SEEEEEEE-TTS---HHHHHHHHHHHHHHH-TT-EEEEEEE-TTSPPPPHHHHHHHH-HHHHHHSEEEE--TT-GGG----S-B-TTS-B-